Protein AF-A0A9W6IKV9-F1 (afdb_monomer_lite)

pLDDT: mean 75.62, std 13.08, range [39.5, 92.88]

Structure (mmCIF, N/CA/C/O backbone):
data_AF-A0A9W6IKV9-F1
#
_entry.id   AF-A0A9W6IKV9-F1
#
loop_
_atom_site.group_PDB
_atom_site.id
_atom_site.type_symbol
_atom_site.label_atom_id
_atom_site.label_alt_id
_atom_site.label_comp_id
_atom_site.label_asym_id
_atom_site.label_entity_id
_atom_site.label_seq_id
_atom_site.pdbx_PDB_ins_code
_atom_site.Cartn_x
_atom_site.Cartn_y
_atom_site.Cartn_z
_atom_site.occupancy
_atom_site.B_iso_or_equiv
_atom_site.auth_seq_id
_atom_site.auth_comp_id
_atom_site.auth_asym_id
_atom_site.auth_atom_id
_atom_site.pdbx_PDB_model_num
ATOM 1 N N . MET A 1 1 ? 17.091 7.978 -36.533 1.00 39.50 1 MET A N 1
ATOM 2 C CA . MET A 1 1 ? 18.042 8.138 -35.404 1.00 39.50 1 MET A CA 1
ATOM 3 C C . MET A 1 1 ? 17.198 8.054 -34.146 1.00 39.50 1 MET A C 1
ATOM 5 O O . MET A 1 1 ? 16.859 9.058 -33.537 1.00 39.50 1 MET A O 1
ATOM 9 N N . ASP A 1 2 ? 16.743 6.837 -33.863 1.00 39.78 2 ASP A N 1
ATOM 10 C CA . ASP A 1 2 ? 15.624 6.544 -32.968 1.00 39.78 2 ASP A CA 1
ATOM 11 C C . ASP A 1 2 ? 16.158 6.262 -31.565 1.00 39.78 2 ASP A C 1
ATOM 13 O O . ASP A 1 2 ? 16.372 5.123 -31.158 1.00 39.78 2 ASP A O 1
ATOM 17 N N . ALA A 1 3 ? 16.436 7.339 -30.831 1.00 44.25 3 ALA A N 1
ATOM 18 C CA . ALA A 1 3 ? 16.910 7.296 -29.448 1.00 44.25 3 ALA A CA 1
ATOM 19 C C . ALA A 1 3 ? 15.762 7.146 -28.426 1.00 44.25 3 ALA A C 1
ATOM 21 O O . ALA A 1 3 ? 15.921 7.481 -27.256 1.00 44.25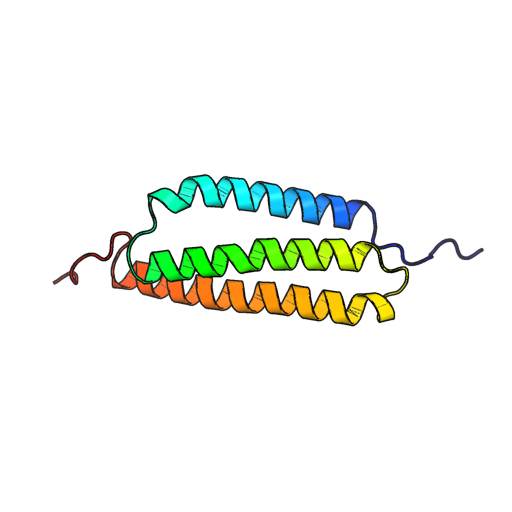 3 ALA A O 1
ATOM 22 N N . SER A 1 4 ? 14.610 6.627 -28.857 1.00 44.81 4 SER A N 1
ATOM 23 C CA . SER A 1 4 ? 13.434 6.357 -28.023 1.00 44.81 4 SER A CA 1
ATOM 24 C C . SER A 1 4 ? 13.274 4.859 -27.783 1.00 44.81 4 SER A C 1
ATOM 26 O O . SER A 1 4 ? 12.190 4.308 -27.938 1.00 44.81 4 SER A O 1
ATOM 28 N N . LYS A 1 5 ? 14.358 4.170 -27.399 1.00 43.12 5 LYS A N 1
ATOM 29 C CA . LYS A 1 5 ? 14.191 2.905 -26.676 1.00 43.12 5 LYS A CA 1
ATOM 30 C C . LYS A 1 5 ? 13.433 3.257 -25.402 1.00 43.12 5 LYS A C 1
ATOM 32 O O . LYS A 1 5 ? 13.960 4.000 -24.578 1.00 43.12 5 LYS A O 1
ATOM 37 N N . GLU A 1 6 ? 12.192 2.788 -25.320 1.00 50.56 6 GLU A N 1
ATOM 38 C CA . GLU A 1 6 ? 11.226 2.936 -24.229 1.00 50.56 6 GLU A CA 1
ATOM 39 C C . GLU A 1 6 ? 11.770 2.343 -22.921 1.00 50.56 6 GLU A C 1
ATOM 41 O O . GLU A 1 6 ? 11.298 1.337 -22.401 1.00 50.56 6 GLU A O 1
ATOM 46 N N . ILE A 1 7 ? 12.825 2.944 -22.388 1.00 52.16 7 ILE A N 1
ATOM 47 C CA . ILE A 1 7 ? 13.315 2.664 -21.052 1.00 52.16 7 ILE A CA 1
ATOM 48 C C . ILE A 1 7 ? 12.314 3.337 -20.121 1.00 52.16 7 ILE A C 1
ATOM 50 O O . ILE A 1 7 ? 12.118 4.553 -20.198 1.00 52.16 7 ILE A O 1
ATOM 54 N N . LEU A 1 8 ? 11.676 2.550 -19.252 1.00 53.97 8 LEU A N 1
ATOM 55 C CA . LEU A 1 8 ? 10.887 3.078 -18.146 1.00 53.97 8 LEU A CA 1
ATOM 56 C C . LEU A 1 8 ? 11.782 4.073 -17.396 1.00 53.97 8 LEU A C 1
ATOM 58 O O . LEU A 1 8 ? 12.825 3.698 -16.858 1.00 53.97 8 LEU A O 1
ATOM 62 N N . THR A 1 9 ? 11.450 5.361 -17.493 1.00 65.50 9 THR A N 1
ATOM 63 C CA . THR A 1 9 ? 12.394 6.450 -17.216 1.00 65.50 9 THR A CA 1
ATOM 64 C C . THR A 1 9 ? 12.968 6.332 -15.800 1.00 65.50 9 THR A C 1
ATOM 66 O O . THR A 1 9 ? 12.241 5.953 -14.883 1.00 65.50 9 THR A O 1
ATOM 69 N N . PRO A 1 10 ? 14.240 6.704 -15.560 1.00 67.88 10 PRO A N 1
ATOM 70 C CA . PRO A 1 10 ? 14.836 6.709 -14.216 1.00 67.88 10 PRO A CA 1
ATOM 71 C C . PRO A 1 10 ? 13.959 7.404 -13.159 1.00 67.88 10 PRO A C 1
ATOM 73 O O . PRO A 1 10 ? 13.919 6.997 -11.999 1.00 67.88 10 PRO A O 1
ATOM 76 N N . ALA A 1 11 ? 13.180 8.406 -13.582 1.00 71.94 11 ALA A N 1
ATOM 77 C CA . ALA A 1 11 ? 12.164 9.070 -12.773 1.00 71.94 11 ALA A CA 1
ATOM 78 C C . ALA A 1 11 ? 11.121 8.103 -12.177 1.00 71.94 11 ALA A C 1
ATOM 80 O O . ALA A 1 11 ? 10.761 8.241 -11.011 1.00 71.94 11 ALA A O 1
ATOM 81 N N . PHE A 1 12 ? 10.663 7.106 -12.935 1.00 70.19 12 PHE A N 1
ATOM 82 C CA . PHE A 1 12 ? 9.686 6.118 -12.483 1.00 70.19 12 PHE A CA 1
ATOM 83 C C . PHE A 1 12 ? 10.233 5.226 -11.362 1.00 70.19 12 PHE A C 1
ATOM 85 O O . PHE A 1 12 ? 9.549 5.006 -10.361 1.00 70.19 12 PHE A O 1
ATOM 92 N N . GLN A 1 13 ? 11.478 4.752 -11.476 1.00 71.81 13 GLN A N 1
ATOM 93 C CA . GLN A 1 13 ? 12.127 3.990 -10.402 1.00 71.81 13 GLN A CA 1
ATOM 94 C C . GLN A 1 13 ? 12.305 4.837 -9.137 1.00 71.81 13 GLN A C 1
ATOM 96 O O . GLN A 1 13 ? 12.017 4.360 -8.039 1.00 71.81 13 GLN A O 1
ATOM 101 N N . ILE A 1 14 ? 12.710 6.103 -9.286 1.00 78.69 14 ILE A N 1
ATOM 102 C CA . ILE A 1 14 ? 12.862 7.041 -8.164 1.00 78.69 14 ILE A CA 1
ATOM 103 C C . ILE A 1 14 ? 11.516 7.275 -7.463 1.00 78.69 14 ILE A C 1
ATOM 105 O O . ILE A 1 14 ? 11.436 7.152 -6.242 1.00 78.69 14 ILE A O 1
ATOM 109 N N . LEU A 1 15 ? 10.447 7.547 -8.218 1.00 79.12 15 LEU A N 1
ATOM 110 C CA . LEU A 1 15 ? 9.089 7.727 -7.689 1.00 79.12 15 LEU A CA 1
ATOM 111 C C . LEU A 1 15 ? 8.583 6.477 -6.959 1.00 79.12 15 LEU A C 1
ATOM 113 O O . LEU A 1 15 ? 8.025 6.583 -5.869 1.00 79.12 15 LEU A O 1
ATOM 117 N N . THR A 1 16 ? 8.822 5.295 -7.529 1.00 78.81 16 THR A N 1
ATOM 118 C CA . THR A 1 16 ? 8.443 4.001 -6.940 1.00 78.81 16 THR A CA 1
ATOM 119 C C . THR A 1 16 ? 9.174 3.769 -5.613 1.00 78.81 16 THR A C 1
ATOM 121 O O . THR A 1 16 ? 8.549 3.428 -4.608 1.00 78.81 16 THR A O 1
ATOM 124 N N . GLY A 1 17 ? 10.490 4.008 -5.578 1.00 78.31 17 GLY A N 1
ATOM 125 C CA . GLY A 1 17 ? 11.304 3.865 -4.369 1.00 78.31 17 GLY A CA 1
ATOM 126 C C . GLY A 1 17 ? 10.934 4.866 -3.271 1.00 78.31 17 GLY A C 1
ATOM 127 O O . GLY A 1 17 ? 10.779 4.481 -2.112 1.00 78.31 17 GLY A O 1
ATOM 128 N N . LEU A 1 18 ? 10.724 6.137 -3.629 1.00 82.50 18 LEU A N 1
ATOM 129 C CA . LEU A 1 18 ? 10.272 7.173 -2.692 1.00 82.50 18 LEU A CA 1
ATOM 130 C C . LEU A 1 18 ? 8.875 6.869 -2.138 1.00 82.50 18 LEU A C 1
ATOM 132 O O . LEU A 1 18 ? 8.657 6.989 -0.931 1.00 82.50 18 LEU A O 1
ATOM 136 N N . GLY A 1 19 ? 7.947 6.428 -2.993 1.00 80.81 19 GLY A N 1
ATOM 137 C CA . GLY A 1 19 ? 6.603 6.015 -2.586 1.00 80.81 19 GLY A CA 1
ATOM 138 C C . GLY A 1 19 ? 6.634 4.858 -1.587 1.00 80.81 19 GLY A C 1
ATOM 139 O O . GLY A 1 19 ? 5.965 4.909 -0.553 1.00 80.81 19 GLY A O 1
ATOM 140 N N . PHE A 1 20 ? 7.482 3.861 -1.836 1.00 78.56 20 PHE A N 1
ATOM 141 C CA . PHE A 1 20 ? 7.711 2.752 -0.913 1.00 78.56 20 PHE A CA 1
ATOM 142 C C . PHE A 1 20 ? 8.293 3.211 0.435 1.00 78.56 20 PHE A C 1
ATOM 144 O O . PHE A 1 20 ? 7.845 2.773 1.496 1.00 78.56 20 PHE A O 1
ATOM 151 N N . MET A 1 21 ? 9.265 4.125 0.419 1.00 79.31 21 MET A N 1
ATOM 152 C CA . MET A 1 21 ? 9.899 4.635 1.636 1.00 79.31 21 MET A CA 1
ATOM 153 C C . MET A 1 21 ? 8.918 5.435 2.506 1.00 79.31 21 MET A C 1
ATOM 155 O O . MET A 1 21 ? 8.846 5.217 3.718 1.00 79.31 21 MET A O 1
ATOM 159 N N . LEU A 1 22 ? 8.109 6.305 1.891 1.00 81.50 22 LEU A N 1
ATOM 160 C CA . LEU A 1 22 ? 7.031 7.030 2.570 1.00 81.50 22 LEU A CA 1
ATOM 161 C C . LEU A 1 22 ? 6.013 6.059 3.180 1.00 81.50 22 LEU A C 1
ATOM 163 O O . LEU A 1 22 ? 5.613 6.217 4.335 1.00 81.50 22 LEU A O 1
ATOM 167 N N . PHE A 1 23 ? 5.638 5.028 2.422 1.00 79.81 23 PHE A N 1
ATOM 168 C CA . PHE A 1 23 ? 4.716 3.998 2.874 1.00 79.81 23 PHE A CA 1
ATOM 169 C C . PHE A 1 23 ? 5.216 3.286 4.145 1.00 79.81 23 PHE A C 1
ATOM 171 O O . PHE A 1 23 ? 4.468 3.166 5.119 1.00 79.81 23 PHE A O 1
ATOM 178 N N . LEU A 1 24 ? 6.489 2.873 4.185 1.00 78.38 24 LEU A N 1
ATOM 179 C CA . LEU A 1 24 ? 7.087 2.254 5.375 1.00 78.38 24 LEU A CA 1
ATOM 180 C C . LEU A 1 24 ? 7.053 3.185 6.595 1.00 78.38 24 LEU A C 1
ATOM 182 O O . LEU A 1 24 ? 6.747 2.749 7.707 1.00 78.38 24 LEU A O 1
ATOM 186 N N . LEU A 1 25 ? 7.331 4.473 6.392 1.00 80.38 25 LEU A N 1
ATOM 187 C CA . LEU A 1 25 ? 7.357 5.473 7.460 1.00 80.38 25 LEU A CA 1
ATOM 188 C C . LEU A 1 25 ? 5.964 5.652 8.086 1.00 80.38 25 LEU A C 1
ATOM 190 O O . LEU A 1 25 ? 5.817 5.633 9.311 1.00 80.38 25 LEU A O 1
ATOM 194 N N . VAL A 1 26 ? 4.929 5.736 7.246 1.00 79.56 26 VAL A N 1
ATOM 195 C CA . VAL A 1 26 ? 3.522 5.772 7.670 1.00 79.56 26 VAL A CA 1
ATOM 196 C C . VAL A 1 26 ? 3.134 4.478 8.396 1.00 79.56 26 VAL A C 1
ATOM 198 O O . VAL A 1 26 ? 2.525 4.521 9.467 1.00 79.56 26 VAL A O 1
ATOM 201 N N . MET A 1 27 ? 3.543 3.320 7.873 1.00 73.94 27 MET A N 1
ATOM 202 C CA . MET A 1 27 ? 3.262 2.013 8.472 1.00 73.94 27 MET A CA 1
ATOM 203 C C . MET A 1 27 ? 3.814 1.886 9.894 1.00 73.94 27 MET A C 1
ATOM 205 O O . MET A 1 27 ? 3.094 1.446 10.795 1.00 73.94 27 MET A O 1
ATOM 209 N N . LEU A 1 28 ? 5.061 2.301 10.122 1.00 76.25 28 LEU A N 1
ATOM 210 C CA . LEU A 1 28 ? 5.691 2.241 11.444 1.00 76.25 28 LEU A CA 1
ATOM 211 C C . LEU A 1 28 ? 4.948 3.091 12.483 1.00 76.25 28 LEU A C 1
ATOM 213 O O . LEU A 1 28 ? 4.835 2.683 13.638 1.00 76.25 28 LEU A O 1
ATOM 217 N N . ARG A 1 29 ? 4.394 4.239 12.074 1.00 76.19 29 ARG A N 1
ATOM 218 C CA . ARG A 1 29 ? 3.629 5.133 12.957 1.00 76.19 29 ARG A CA 1
ATOM 219 C C . ARG A 1 29 ? 2.244 4.582 13.297 1.00 76.19 29 ARG A C 1
ATOM 221 O O . ARG A 1 29 ? 1.802 4.695 14.436 1.00 76.19 29 ARG A O 1
ATOM 228 N N . ILE A 1 30 ? 1.565 3.975 12.326 1.00 70.94 30 ILE A N 1
ATOM 229 C CA . ILE A 1 30 ? 0.157 3.573 12.459 1.00 70.94 30 ILE A CA 1
ATOM 230 C C . ILE A 1 30 ? 0.002 2.180 13.104 1.00 70.94 30 ILE A C 1
ATOM 232 O O . ILE A 1 30 ? -0.995 1.912 13.781 1.00 70.94 30 ILE A O 1
ATOM 236 N N . ARG A 1 31 ? 0.998 1.288 12.976 1.00 67.81 31 ARG A N 1
ATOM 237 C CA . ARG A 1 31 ? 0.926 -0.105 13.470 1.00 67.81 31 ARG A CA 1
ATOM 238 C C . ARG A 1 31 ? 0.613 -0.223 14.967 1.00 67.81 31 ARG A C 1
ATOM 240 O O . ARG A 1 31 ? -0.032 -1.197 15.360 1.00 67.81 31 ARG A O 1
ATOM 247 N N . ALA A 1 32 ? 1.054 0.742 15.777 1.00 63.59 32 ALA A N 1
ATOM 248 C CA . ALA A 1 32 ? 0.837 0.765 17.225 1.00 63.59 32 ALA A CA 1
ATOM 249 C C . ALA A 1 32 ? -0.613 1.099 17.621 1.00 63.59 32 ALA A C 1
ATOM 251 O O . ALA A 1 32 ? -1.067 0.676 18.682 1.00 63.59 32 ALA A O 1
ATOM 252 N N . VAL A 1 33 ? -1.343 1.818 16.763 1.00 66.69 33 VAL A N 1
ATOM 253 C CA . VAL A 1 33 ?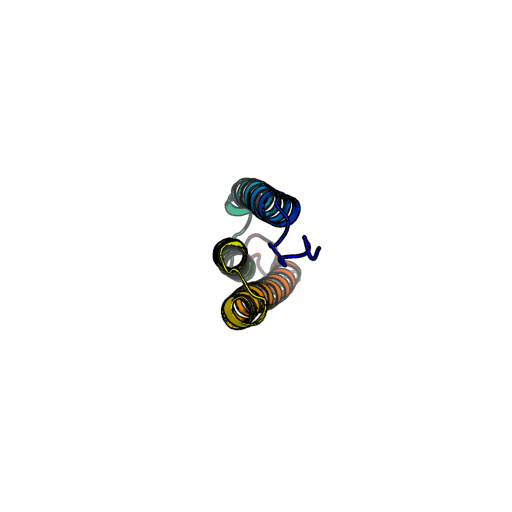 -2.690 2.338 17.054 1.00 66.69 33 VAL A CA 1
ATOM 254 C C . VAL A 1 33 ? -3.787 1.419 16.503 1.00 66.69 33 VAL A C 1
ATOM 256 O O . VAL A 1 33 ? -4.888 1.371 17.040 1.00 66.69 33 VAL A O 1
ATOM 259 N N . LEU A 1 34 ? -3.483 0.639 15.462 1.00 65.50 34 LEU A N 1
ATOM 260 C CA . LEU A 1 34 ? -4.437 -0.269 14.824 1.00 65.50 34 LEU A CA 1
ATOM 261 C C . LEU A 1 34 ? -4.619 -1.568 15.626 1.00 65.50 34 LEU A C 1
ATOM 263 O O . LEU A 1 34 ? -3.805 -2.496 15.520 1.00 65.50 34 LEU A O 1
ATOM 267 N N . ARG A 1 35 ? -5.710 -1.668 16.390 1.00 71.25 35 ARG A N 1
ATOM 268 C CA . ARG A 1 35 ? -6.191 -2.904 17.032 1.00 71.25 35 ARG A CA 1
ATOM 269 C C . ARG A 1 35 ? -7.575 -3.295 16.476 1.00 71.25 35 ARG A C 1
ATOM 271 O O . ARG A 1 35 ? -8.193 -2.531 15.743 1.00 71.25 35 ARG A O 1
ATOM 278 N N . GLY A 1 36 ? -8.030 -4.519 16.758 1.00 74.00 36 GLY A N 1
ATOM 279 C CA . GLY A 1 36 ? -9.314 -5.043 16.262 1.00 74.00 36 GLY A CA 1
ATOM 280 C C . GLY A 1 36 ? -9.309 -5.508 14.794 1.00 74.00 36 GLY A C 1
ATOM 281 O O . GLY A 1 36 ? -8.275 -5.486 14.121 1.00 74.00 36 GLY A O 1
ATOM 282 N N . ALA A 1 37 ? -10.473 -5.949 14.302 1.00 75.56 37 ALA A N 1
ATOM 283 C CA . ALA A 1 37 ? -10.634 -6.528 12.962 1.00 75.56 37 ALA A CA 1
ATOM 284 C C . ALA A 1 37 ? -10.326 -5.525 11.835 1.00 75.56 37 ALA A C 1
ATOM 286 O O . ALA A 1 37 ? -9.593 -5.859 10.904 1.00 75.56 37 ALA A O 1
ATOM 287 N N . GLY A 1 38 ? -10.788 -4.273 11.957 1.00 76.19 38 GLY A N 1
ATOM 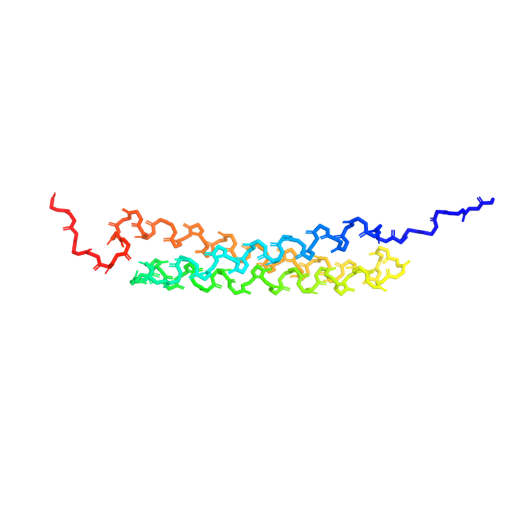288 C CA . GLY A 1 38 ? -10.459 -3.200 11.009 1.00 76.19 38 GLY A CA 1
ATOM 289 C C . GLY A 1 38 ? -8.963 -2.872 10.973 1.00 76.19 38 GLY A C 1
ATOM 290 O O . GLY A 1 38 ? -8.379 -2.712 9.902 1.00 76.19 38 GLY A O 1
ATOM 291 N N . GLY A 1 39 ? -8.302 -2.880 12.136 1.00 80.88 39 GLY A N 1
ATOM 292 C CA . GLY A 1 39 ? -6.853 -2.705 12.229 1.00 80.88 39 GLY A CA 1
ATOM 293 C C . GLY A 1 39 ? -6.054 -3.867 11.631 1.00 80.88 39 GLY A C 1
ATOM 294 O O . GLY A 1 39 ? -5.012 -3.640 11.018 1.00 80.88 39 GLY A O 1
ATOM 295 N N . MET A 1 40 ? -6.538 -5.105 11.770 1.00 81.62 40 MET A N 1
ATOM 296 C CA . MET A 1 40 ? -5.953 -6.291 11.130 1.00 81.62 40 MET A CA 1
ATOM 297 C C . MET A 1 40 ? -6.073 -6.209 9.601 1.00 81.62 40 MET A C 1
ATOM 299 O O . MET A 1 40 ? -5.088 -6.426 8.899 1.00 81.62 40 MET A O 1
ATOM 303 N N . LEU A 1 41 ? -7.248 -5.824 9.092 1.00 81.56 41 LEU A N 1
ATOM 304 C CA . LEU A 1 41 ? -7.506 -5.611 7.665 1.00 81.56 41 LEU A CA 1
ATOM 305 C C . LEU A 1 41 ? -6.600 -4.535 7.068 1.00 81.56 41 LEU A C 1
ATOM 307 O O . LEU A 1 41 ? -5.988 -4.773 6.029 1.00 81.56 41 LEU A O 1
ATOM 311 N N . LEU A 1 42 ? -6.421 -3.401 7.756 1.00 83.56 42 LEU A N 1
ATOM 312 C CA . LEU A 1 42 ? -5.464 -2.385 7.315 1.00 83.56 42 LEU A CA 1
ATOM 313 C C . LEU A 1 42 ? -4.019 -2.888 7.336 1.00 83.56 42 LEU A C 1
ATOM 315 O O . LEU A 1 42 ? -3.271 -2.587 6.415 1.00 83.56 42 LEU A O 1
ATOM 319 N N . LYS A 1 43 ? -3.609 -3.682 8.331 1.00 82.94 43 LYS A N 1
ATOM 320 C CA . LYS A 1 43 ? -2.257 -4.271 8.348 1.00 82.94 43 LYS A CA 1
ATOM 321 C C . LYS A 1 43 ? -2.031 -5.230 7.178 1.00 82.94 43 LYS A C 1
ATOM 323 O O . LYS A 1 43 ? -0.945 -5.228 6.610 1.00 82.94 43 LYS A O 1
ATOM 328 N N . LEU A 1 44 ? -3.039 -6.019 6.806 1.00 81.88 44 LEU A N 1
ATOM 329 C CA . LEU A 1 44 ? -2.977 -6.900 5.636 1.00 81.88 44 LEU A CA 1
ATOM 330 C C . LEU A 1 44 ? -2.959 -6.096 4.330 1.00 81.88 44 LEU A C 1
ATOM 332 O O . LEU A 1 44 ? -2.119 -6.350 3.470 1.00 81.88 44 LEU A O 1
ATOM 336 N N . ALA A 1 45 ? -3.806 -5.068 4.217 1.00 84.50 45 ALA A N 1
ATOM 337 C CA . ALA A 1 45 ? -3.785 -4.117 3.106 1.00 84.50 45 ALA A CA 1
ATOM 338 C C . ALA A 1 45 ? -2.396 -3.490 2.925 1.00 84.50 45 ALA A C 1
ATOM 340 O O . ALA A 1 45 ? -1.888 -3.370 1.810 1.00 84.50 45 ALA A O 1
ATOM 341 N N . MET A 1 46 ? -1.759 -3.148 4.045 1.00 81.75 46 MET A N 1
ATOM 342 C CA . MET A 1 46 ? -0.431 -2.556 4.101 1.00 81.75 46 MET A CA 1
ATOM 343 C C . MET A 1 46 ? 0.699 -3.491 3.648 1.00 81.75 46 MET A C 1
ATOM 345 O O . MET A 1 46 ? 1.794 -3.007 3.396 1.00 81.75 46 MET A O 1
ATOM 349 N N . LEU A 1 47 ? 0.483 -4.800 3.510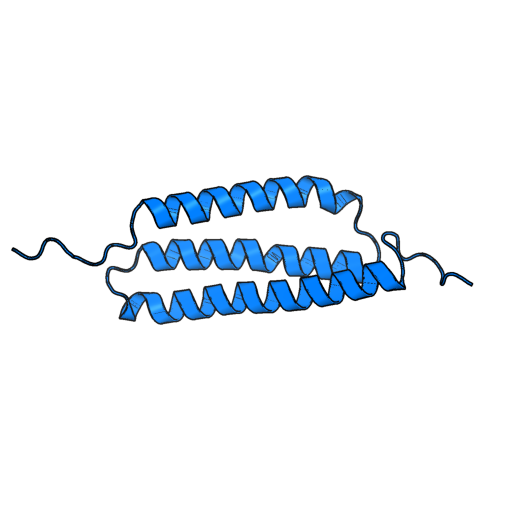 1.00 82.56 47 LEU A N 1
ATOM 350 C CA . LEU A 1 47 ? 1.497 -5.705 2.953 1.00 82.56 47 LEU A CA 1
ATOM 351 C C . LEU A 1 47 ? 1.460 -5.751 1.420 1.00 82.56 47 LEU A C 1
ATOM 353 O O . LEU A 1 47 ? 2.506 -5.894 0.788 1.00 82.56 47 LEU A O 1
ATOM 357 N N . GLY A 1 48 ? 0.281 -5.585 0.813 1.00 84.19 48 GLY A N 1
ATOM 358 C CA . GLY A 1 48 ? 0.142 -5.642 -0.645 1.00 84.19 48 GLY A CA 1
ATOM 359 C C . GLY A 1 48 ? 0.697 -4.410 -1.371 1.00 84.19 48 GLY A C 1
ATOM 360 O O . GLY A 1 48 ? 1.195 -4.543 -2.484 1.00 84.19 48 GLY A O 1
ATOM 361 N N . ILE A 1 49 ? 0.726 -3.231 -0.735 1.00 84.50 49 ILE A N 1
ATOM 362 C CA . ILE A 1 49 ? 1.288 -2.003 -1.330 1.00 84.50 49 ILE A CA 1
ATOM 363 C C . ILE A 1 49 ? 2.817 -2.121 -1.537 1.00 84.50 49 ILE A C 1
ATOM 365 O O . ILE A 1 49 ? 3.278 -1.914 -2.661 1.00 84.50 49 ILE A O 1
ATOM 369 N N . PRO A 1 50 ? 3.615 -2.517 -0.522 1.00 83.31 50 PRO A N 1
ATOM 370 C CA . PRO A 1 50 ? 5.015 -2.916 -0.660 1.00 83.31 50 PRO A CA 1
ATOM 371 C C . PRO A 1 50 ? 5.265 -3.909 -1.788 1.00 83.31 50 PRO A C 1
ATOM 373 O O . PRO A 1 50 ? 6.185 -3.730 -2.584 1.00 83.31 50 PRO A O 1
ATOM 376 N N . LEU A 1 51 ? 4.433 -4.951 -1.853 1.00 85.44 51 LEU A N 1
ATOM 377 C CA . LEU A 1 51 ? 4.550 -6.005 -2.850 1.00 85.44 51 LEU A CA 1
ATOM 378 C C . LEU A 1 51 ? 4.302 -5.453 -4.260 1.00 85.44 51 LEU A C 1
ATOM 380 O O . LEU A 1 51 ? 5.083 -5.726 -5.167 1.00 85.44 51 LEU A O 1
ATOM 384 N N . GLY A 1 52 ? 3.283 -4.604 -4.423 1.00 85.62 52 GLY A N 1
ATOM 385 C CA . GLY A 1 52 ? 2.980 -3.912 -5.674 1.00 85.62 52 GLY A CA 1
ATOM 386 C C . GLY A 1 52 ? 4.140 -3.041 -6.150 1.00 85.62 52 GLY A C 1
ATOM 387 O O . GLY A 1 52 ? 4.561 -3.174 -7.294 1.00 85.62 52 GLY A O 1
ATOM 388 N N . PHE A 1 53 ? 4.729 -2.224 -5.269 1.00 84.19 53 PHE A N 1
ATOM 389 C CA . PHE A 1 53 ? 5.910 -1.419 -5.607 1.00 84.19 53 PHE A CA 1
ATOM 390 C C . PHE A 1 53 ? 7.130 -2.272 -5.969 1.00 84.19 53 PHE A C 1
ATOM 392 O O . PHE A 1 53 ? 7.866 -1.925 -6.891 1.00 84.19 53 PHE A O 1
ATOM 399 N N . LEU A 1 54 ? 7.338 -3.399 -5.287 1.00 84.12 54 LEU A N 1
ATOM 400 C CA . LEU A 1 54 ? 8.432 -4.318 -5.591 1.00 84.12 54 LEU A CA 1
ATOM 401 C C . LEU A 1 54 ? 8.260 -4.962 -6.973 1.00 84.12 54 LEU A C 1
ATOM 403 O O . LEU A 1 54 ? 9.218 -5.010 -7.740 1.00 84.12 54 LEU A O 1
ATOM 407 N N . ILE A 1 55 ? 7.050 -5.407 -7.319 1.00 87.19 55 ILE A N 1
ATOM 408 C CA . ILE A 1 55 ? 6.738 -5.957 -8.648 1.00 87.19 55 ILE A CA 1
ATOM 409 C C . ILE A 1 55 ? 6.885 -4.869 -9.722 1.00 87.19 55 ILE A C 1
ATOM 411 O O . ILE A 1 55 ? 7.473 -5.111 -10.775 1.00 87.19 55 ILE A O 1
ATOM 415 N N . LEU A 1 56 ? 6.432 -3.646 -9.440 1.00 84.06 56 LEU A N 1
ATOM 416 C CA . LEU A 1 56 ? 6.570 -2.499 -10.338 1.00 84.06 56 LEU A CA 1
ATOM 417 C C . LEU A 1 56 ? 8.047 -2.148 -10.601 1.00 84.06 56 LEU A C 1
ATOM 419 O O . LEU A 1 56 ? 8.438 -1.880 -11.735 1.00 84.06 56 LEU A O 1
ATOM 423 N N . ALA A 1 57 ? 8.892 -2.214 -9.569 1.00 81.06 57 ALA A N 1
ATOM 424 C CA . ALA A 1 57 ? 10.335 -2.030 -9.701 1.00 81.06 57 ALA A CA 1
ATOM 425 C C . ALA A 1 57 ? 10.994 -3.140 -10.542 1.00 81.06 57 ALA A C 1
ATOM 427 O O . ALA A 1 57 ? 11.980 -2.884 -11.233 1.00 81.06 57 ALA A O 1
ATOM 428 N N . GLN A 1 58 ? 10.455 -4.367 -10.518 1.00 81.88 58 GLN A N 1
ATOM 429 C CA . GLN A 1 58 ? 10.881 -5.436 -11.428 1.00 81.88 58 GLN A CA 1
ATOM 430 C C . GLN A 1 58 ? 10.438 -5.164 -12.867 1.00 81.88 58 GLN A C 1
ATOM 432 O O . GLN A 1 58 ? 11.247 -5.336 -13.772 1.00 81.88 58 GLN A O 1
ATOM 437 N N . ALA A 1 59 ? 9.215 -4.667 -13.074 1.00 80.38 59 ALA A N 1
ATOM 438 C CA . ALA A 1 59 ? 8.719 -4.287 -14.398 1.00 80.38 59 ALA A CA 1
ATOM 439 C C . ALA A 1 59 ? 9.606 -3.222 -15.061 1.00 80.38 59 ALA A C 1
ATOM 441 O O . ALA A 1 59 ? 9.845 -3.271 -16.261 1.00 80.38 59 ALA A O 1
ATOM 442 N N . GLY A 1 60 ? 10.172 -2.302 -14.273 1.00 73.81 60 GLY A N 1
ATOM 443 C CA . GLY A 1 60 ? 11.131 -1.308 -14.762 1.00 73.81 60 GLY A CA 1
ATOM 444 C C . GLY A 1 60 ? 12.484 -1.853 -15.229 1.00 73.81 60 GLY A C 1
ATOM 445 O O . GLY A 1 60 ? 13.307 -1.063 -15.681 1.00 73.81 60 GLY A O 1
ATOM 446 N N . ARG A 1 61 ? 12.744 -3.162 -15.106 1.00 74.25 61 ARG A N 1
ATOM 447 C CA . ARG A 1 61 ? 13.929 -3.825 -15.679 1.00 74.25 61 ARG A CA 1
ATOM 448 C C . ARG A 1 61 ? 13.671 -4.441 -17.056 1.00 74.25 61 ARG A C 1
ATOM 450 O O . ARG A 1 61 ? 14.626 -4.864 -17.700 1.00 74.25 61 ARG A O 1
ATOM 457 N N . GLU A 1 62 ? 12.419 -4.486 -17.503 1.00 75.56 62 GLU A N 1
ATOM 458 C CA . GLU A 1 62 ? 12.055 -4.976 -18.832 1.00 75.56 62 GLU A CA 1
ATOM 459 C C . GLU A 1 62 ? 12.352 -3.925 -19.909 1.00 75.56 62 GLU A C 1
ATOM 461 O O . GLU A 1 62 ? 12.121 -2.731 -19.725 1.00 75.56 62 GLU A O 1
ATOM 466 N N . TYR A 1 63 ? 12.850 -4.380 -21.061 1.00 62.78 63 TYR A N 1
ATOM 467 C CA . TYR A 1 63 ? 13.232 -3.512 -22.185 1.00 62.78 63 TYR A CA 1
ATOM 468 C C . TYR A 1 63 ? 12.072 -3.209 -23.148 1.00 62.78 63 TYR A C 1
ATOM 470 O O . TYR A 1 63 ? 12.273 -2.518 -24.146 1.00 62.78 63 TYR A O 1
ATOM 478 N N . SER A 1 64 ? 10.880 -3.759 -22.890 1.00 72.50 64 SER A N 1
ATOM 479 C CA . SER A 1 64 ? 9.688 -3.560 -23.717 1.00 72.50 64 SER A CA 1
ATOM 480 C C . SER A 1 64 ? 8.410 -3.546 -22.879 1.00 72.50 64 SER A C 1
ATOM 482 O O . SER A 1 64 ? 8.294 -4.263 -21.882 1.00 72.50 64 SER A O 1
ATOM 484 N N . LEU A 1 65 ? 7.411 -2.786 -23.335 1.00 70.00 65 LEU A N 1
ATOM 485 C CA . LEU A 1 65 ? 6.072 -2.749 -22.738 1.00 70.00 65 LEU A CA 1
ATOM 486 C C . LEU A 1 65 ? 5.392 -4.127 -22.713 1.00 70.00 65 LEU A C 1
ATOM 488 O O . LEU A 1 65 ? 4.726 -4.464 -21.736 1.00 70.00 65 LEU A O 1
ATOM 492 N N . GLY A 1 66 ? 5.595 -4.945 -23.752 1.00 77.00 66 GLY A N 1
ATOM 493 C CA . GLY A 1 66 ? 5.050 -6.304 -23.827 1.00 77.00 66 GLY A CA 1
ATOM 494 C C . GLY A 1 66 ? 5.623 -7.244 -22.761 1.00 77.00 66 GLY A C 1
ATOM 495 O O . GLY A 1 66 ? 4.865 -7.986 -22.140 1.00 77.00 66 GLY A O 1
ATOM 496 N N . GLY A 1 67 ? 6.932 -7.164 -22.493 1.00 75.81 67 GLY A N 1
ATOM 497 C CA . GLY A 1 67 ? 7.581 -7.915 -21.408 1.00 75.81 67 GLY A CA 1
ATOM 498 C C . GLY A 1 67 ? 7.153 -7.437 -20.016 1.00 75.81 67 GLY A C 1
ATOM 499 O O . GLY A 1 67 ? 6.930 -8.242 -19.114 1.00 75.81 67 GLY A O 1
ATOM 500 N N . ALA A 1 68 ? 6.932 -6.129 -19.858 1.00 80.19 68 ALA A N 1
ATOM 501 C CA . ALA A 1 68 ? 6.498 -5.536 -18.595 1.00 80.19 68 ALA A CA 1
ATOM 502 C C . ALA A 1 68 ? 5.011 -5.777 -18.269 1.00 80.19 68 ALA A C 1
ATOM 504 O O . ALA A 1 68 ? 4.629 -5.708 -17.101 1.00 80.19 68 ALA A O 1
ATOM 505 N N . ALA A 1 69 ? 4.161 -6.056 -19.264 1.00 83.62 69 ALA A N 1
ATOM 506 C CA . ALA A 1 69 ? 2.702 -6.075 -19.116 1.00 83.62 69 ALA A CA 1
ATOM 507 C C . ALA A 1 69 ? 2.204 -7.023 -18.010 1.00 83.62 69 ALA A C 1
ATOM 509 O O . ALA A 1 69 ? 1.351 -6.640 -17.208 1.00 83.62 69 ALA A O 1
ATOM 510 N N . GLY A 1 70 ? 2.765 -8.233 -17.917 1.00 85.31 70 GLY A N 1
ATOM 511 C CA . GLY A 1 70 ? 2.397 -9.195 -16.871 1.00 85.31 70 GLY A CA 1
ATOM 512 C C . GLY A 1 70 ? 2.764 -8.714 -15.463 1.00 85.31 70 GLY A C 1
ATOM 513 O O . GLY A 1 70 ? 1.972 -8.853 -14.530 1.00 85.31 70 GLY A O 1
ATOM 514 N N . LEU A 1 71 ? 3.931 -8.079 -15.316 1.00 86.94 71 LEU A N 1
ATOM 515 C CA . LEU A 1 71 ? 4.384 -7.507 -14.046 1.00 86.94 71 LEU A CA 1
ATOM 516 C C . LEU A 1 71 ? 3.564 -6.269 -13.666 1.00 86.94 71 LEU A C 1
ATOM 518 O O . LEU A 1 71 ? 3.194 -6.115 -12.506 1.00 86.94 71 LEU A O 1
ATOM 522 N N . LEU A 1 72 ? 3.214 -5.419 -14.633 1.00 86.12 72 LEU A N 1
ATOM 523 C CA . LEU A 1 72 ? 2.333 -4.272 -14.408 1.00 86.12 72 LEU A CA 1
ATOM 524 C C . LEU A 1 72 ? 0.934 -4.716 -13.962 1.00 86.12 72 LEU A C 1
ATOM 526 O O . LEU A 1 72 ? 0.388 -4.142 -13.020 1.00 86.12 72 LEU A O 1
ATOM 530 N N . LEU A 1 73 ? 0.380 -5.767 -14.575 1.00 91.31 73 LEU A N 1
ATOM 531 C CA . LEU A 1 73 ? -0.898 -6.351 -14.163 1.00 91.31 73 LEU A CA 1
ATOM 532 C C . LEU A 1 73 ? -0.816 -6.918 -12.738 1.00 91.31 73 LEU A C 1
ATOM 534 O O . LEU A 1 73 ? -1.699 -6.664 -11.922 1.00 91.31 73 LEU A O 1
ATOM 538 N N . ALA A 1 74 ? 0.258 -7.643 -12.412 1.00 88.25 74 ALA A N 1
ATOM 539 C CA . ALA A 1 74 ? 0.475 -8.199 -11.078 1.00 88.25 74 ALA A CA 1
ATOM 540 C C . ALA A 1 74 ? 0.661 -7.106 -10.007 1.00 88.25 74 ALA A C 1
ATOM 542 O O . ALA A 1 74 ? 0.089 -7.202 -8.917 1.00 88.25 74 ALA A O 1
ATOM 543 N N . ALA A 1 75 ? 1.400 -6.037 -10.322 1.00 88.69 75 ALA A N 1
ATOM 544 C CA . ALA A 1 75 ? 1.548 -4.867 -9.459 1.00 88.69 75 ALA A CA 1
ATOM 545 C C . ALA A 1 75 ? 0.201 -4.158 -9.247 1.00 88.69 75 ALA A C 1
ATOM 547 O O . ALA A 1 75 ? -0.176 -3.871 -8.110 1.00 88.69 75 ALA A O 1
ATOM 548 N N . GLY A 1 76 ? -0.562 -3.946 -10.324 1.00 88.44 76 GLY A N 1
ATOM 549 C CA . GLY A 1 76 ? -1.916 -3.396 -10.274 1.00 88.44 76 GLY A CA 1
ATOM 550 C C . GLY A 1 76 ? -2.866 -4.247 -9.430 1.00 88.44 76 GLY A C 1
ATOM 551 O O . GLY A 1 76 ? -3.596 -3.707 -8.604 1.00 88.44 76 GLY A O 1
ATOM 552 N N . GLY A 1 77 ? -2.804 -5.575 -9.562 1.00 91.25 77 GLY A N 1
ATOM 553 C CA . GLY A 1 77 ? -3.571 -6.514 -8.743 1.00 91.25 77 GLY A CA 1
ATOM 554 C C . GLY A 1 77 ? -3.226 -6.420 -7.256 1.00 91.25 77 GLY A C 1
ATOM 555 O O . GLY A 1 77 ? -4.128 -6.376 -6.420 1.00 91.25 77 GLY A O 1
ATOM 556 N N . CYS A 1 78 ? -1.939 -6.297 -6.917 1.00 91.94 78 CYS A N 1
ATOM 557 C CA . CYS A 1 78 ? -1.509 -6.046 -5.540 1.00 91.94 78 CYS A CA 1
ATOM 558 C C . CYS A 1 78 ? -2.093 -4.741 -4.990 1.00 91.94 78 CYS A C 1
ATOM 560 O O . CYS A 1 78 ? -2.661 -4.737 -3.897 1.00 91.94 78 CYS A O 1
ATOM 562 N N . PHE A 1 79 ? -2.014 -3.648 -5.755 1.00 89.50 79 PHE A N 1
ATOM 563 C CA . PHE A 1 79 ? -2.587 -2.370 -5.338 1.00 89.50 79 PHE A CA 1
ATOM 564 C C . PHE A 1 79 ? -4.109 -2.434 -5.197 1.00 89.50 79 PHE A C 1
ATOM 566 O O . PHE A 1 79 ? -4.646 -1.919 -4.219 1.00 89.50 79 PHE A O 1
ATOM 573 N N . PHE A 1 80 ? -4.801 -3.101 -6.120 1.00 92.56 80 PHE A N 1
ATOM 574 C CA . PHE A 1 80 ? -6.249 -3.271 -6.069 1.00 92.56 80 PHE A CA 1
ATOM 575 C C . PHE A 1 80 ? -6.687 -4.014 -4.803 1.00 92.56 80 PHE A C 1
ATOM 577 O O . PHE A 1 80 ? -7.517 -3.508 -4.047 1.00 92.56 80 PHE A O 1
ATOM 584 N N . VAL A 1 81 ? -6.089 -5.177 -4.523 1.00 92.88 81 VAL A N 1
ATOM 585 C CA . VAL A 1 81 ? -6.395 -5.961 -3.316 1.00 92.88 81 VAL A CA 1
ATOM 586 C C . VAL A 1 81 ? -6.098 -5.144 -2.060 1.00 92.88 81 VAL A C 1
ATOM 588 O O . VAL A 1 81 ? -6.923 -5.096 -1.147 1.00 92.88 81 VAL A O 1
ATOM 591 N N . SER A 1 82 ? -4.968 -4.438 -2.026 1.00 89.94 82 SER A N 1
ATOM 592 C CA . SER A 1 82 ? -4.643 -3.535 -0.925 1.00 89.94 82 SER A CA 1
ATOM 593 C C . SER A 1 82 ? -5.682 -2.439 -0.724 1.00 89.94 82 SER A C 1
ATOM 595 O O . SER A 1 82 ? -6.086 -2.207 0.410 1.00 89.94 82 SER A O 1
ATOM 597 N N . LEU A 1 83 ? -6.153 -1.784 -1.785 1.00 90.31 83 LEU A N 1
ATOM 598 C CA . LEU A 1 83 ? -7.170 -0.736 -1.683 1.00 90.31 83 LEU A CA 1
ATOM 599 C C . LEU A 1 83 ? -8.510 -1.285 -1.188 1.00 90.31 83 LEU A C 1
ATOM 601 O O . LEU A 1 83 ? -9.137 -0.659 -0.337 1.00 90.31 83 LEU A O 1
ATOM 605 N N . VAL A 1 84 ? -8.919 -2.469 -1.651 1.00 91.88 84 VAL A N 1
ATOM 606 C CA . VAL A 1 84 ? -10.140 -3.142 -1.179 1.00 91.88 84 VAL A CA 1
ATOM 607 C C . VAL A 1 84 ? -10.039 -3.468 0.312 1.00 91.88 84 VAL A C 1
ATOM 609 O O . VAL A 1 84 ? -10.947 -3.145 1.079 1.00 91.88 84 VAL A O 1
ATOM 612 N N . LEU A 1 85 ? -8.919 -4.051 0.751 1.00 89.62 85 LEU A N 1
ATOM 613 C CA . LEU A 1 85 ? -8.682 -4.359 2.164 1.00 89.62 85 LEU A CA 1
ATOM 614 C C . LEU A 1 85 ? -8.594 -3.085 3.017 1.00 89.62 85 LEU A C 1
ATOM 616 O O . LEU A 1 85 ? -9.088 -3.067 4.143 1.00 89.62 85 LEU A O 1
ATOM 620 N N . MET A 1 86 ? -7.998 -2.013 2.488 1.00 88.00 86 MET A N 1
ATOM 621 C CA . MET A 1 86 ? -7.885 -0.733 3.185 1.00 88.00 86 MET A CA 1
ATOM 622 C C . MET A 1 86 ? -9.252 -0.063 3.329 1.00 88.00 86 MET A C 1
ATOM 624 O O . MET A 1 86 ? -9.594 0.371 4.425 1.00 88.00 86 MET A O 1
ATOM 628 N N . GLY A 1 87 ? -10.061 -0.050 2.267 1.00 87.38 87 GLY A N 1
ATOM 629 C CA . GLY A 1 87 ? -11.436 0.444 2.296 1.00 87.38 87 GLY A CA 1
ATOM 630 C C . GLY A 1 87 ? -12.308 -0.347 3.271 1.00 87.38 87 GLY A C 1
ATOM 631 O O . GLY A 1 87 ? -12.956 0.242 4.134 1.00 87.38 87 GLY A O 1
ATOM 632 N N . GLY A 1 88 ? -12.256 -1.682 3.218 1.00 85.94 88 GLY A N 1
ATOM 633 C CA . GLY A 1 88 ? -12.960 -2.544 4.173 1.00 85.94 88 GLY A CA 1
ATOM 634 C C . GLY A 1 88 ? -12.496 -2.330 5.617 1.00 85.94 88 GLY A C 1
ATOM 635 O O . GLY A 1 88 ? -13.314 -2.212 6.528 1.00 85.94 88 GLY A O 1
ATOM 636 N N . GLY A 1 89 ? -11.185 -2.202 5.829 1.00 85.12 89 GLY A N 1
ATOM 637 C CA . GLY A 1 89 ? -10.603 -1.897 7.132 1.00 85.12 89 GLY A CA 1
ATOM 638 C C . GLY A 1 89 ? -11.050 -0.540 7.679 1.00 85.12 89 GLY A C 1
ATOM 639 O O . GLY A 1 89 ? -11.399 -0.451 8.853 1.00 85.12 89 GLY A O 1
ATOM 640 N N . MET A 1 90 ? -11.111 0.497 6.837 1.00 83.88 90 MET A N 1
ATOM 641 C CA . MET A 1 90 ? -11.616 1.822 7.214 1.00 83.88 90 MET A CA 1
ATOM 642 C C . MET A 1 90 ? -13.092 1.775 7.611 1.00 83.88 90 MET A C 1
ATOM 644 O O . MET A 1 90 ? -13.452 2.345 8.637 1.00 83.88 90 MET A O 1
ATOM 648 N N . VAL A 1 91 ? -13.933 1.051 6.865 1.00 86.31 91 VAL A N 1
ATOM 649 C CA . VAL A 1 91 ? -15.354 0.875 7.214 1.00 86.31 91 VAL A CA 1
ATOM 650 C C . VAL A 1 91 ? -15.503 0.223 8.590 1.00 86.31 91 VAL A C 1
ATOM 652 O O . VAL A 1 91 ? -16.280 0.704 9.413 1.00 86.31 91 VAL A O 1
ATOM 655 N N . LEU A 1 92 ? -14.740 -0.834 8.878 1.00 82.62 92 LEU A N 1
ATOM 656 C CA . LEU A 1 92 ? -14.776 -1.489 10.189 1.00 82.62 92 LEU A CA 1
ATOM 657 C C . LEU A 1 92 ? -14.239 -0.594 11.310 1.00 82.62 92 LEU A C 1
ATOM 659 O O . LEU A 1 92 ? -14.802 -0.579 12.395 1.00 82.62 92 LEU A O 1
ATOM 663 N N . LEU A 1 93 ? -13.186 0.188 11.061 1.00 79.25 93 LEU A N 1
ATOM 664 C CA . LEU A 1 93 ? -12.662 1.131 12.055 1.00 79.25 93 LEU A CA 1
ATOM 665 C C . LEU A 1 93 ? -13.645 2.260 12.376 1.00 79.25 93 LEU A C 1
ATOM 667 O O . LEU A 1 93 ? -13.686 2.707 13.518 1.00 79.25 93 LEU A O 1
ATOM 671 N N . VAL A 1 94 ? -14.425 2.718 11.394 1.00 81.44 94 VAL A N 1
ATOM 672 C CA . VAL A 1 94 ? -15.487 3.711 11.612 1.00 81.44 94 VAL A CA 1
ATOM 673 C C . VAL A 1 94 ? -16.647 3.105 12.406 1.00 81.44 94 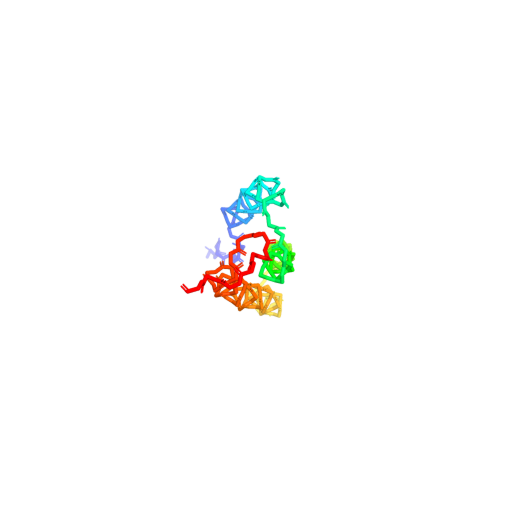VAL A C 1
ATOM 675 O O . VAL A 1 94 ? -17.204 3.785 13.261 1.00 81.44 94 VAL A O 1
ATOM 678 N N . ARG A 1 95 ? -16.997 1.836 12.158 1.00 79.06 95 ARG A N 1
ATOM 679 C CA . ARG A 1 95 ? -18.108 1.154 12.847 1.00 79.06 95 ARG A CA 1
ATOM 680 C C . ARG A 1 95 ? -17.765 0.712 14.273 1.00 79.06 95 ARG A C 1
ATOM 682 O O . ARG A 1 95 ? -18.566 0.933 15.172 1.00 79.06 95 ARG A O 1
ATOM 689 N N . ASP A 1 96 ? -16.586 0.128 14.476 1.00 71.12 96 ASP A N 1
ATOM 690 C CA . ASP A 1 96 ? -16.204 -0.551 15.727 1.00 71.12 96 ASP A CA 1
ATOM 691 C C . ASP A 1 96 ? -15.128 0.217 16.525 1.00 71.12 96 ASP A C 1
ATOM 693 O O . ASP A 1 96 ? -14.684 -0.201 17.597 1.00 71.12 96 ASP A O 1
ATOM 697 N N . GLY A 1 97 ? -14.654 1.346 15.996 1.00 64.06 97 GLY A N 1
ATOM 698 C CA . GLY A 1 97 ? -13.571 2.131 16.575 1.00 64.06 97 GLY A CA 1
ATOM 699 C C . GLY A 1 97 ? -12.174 1.488 16.437 1.00 64.06 97 GLY A C 1
ATOM 700 O O . GLY A 1 97 ? -12.020 0.283 16.218 1.00 64.06 97 GLY A O 1
ATOM 701 N N . PRO A 1 98 ? -11.099 2.279 16.615 1.00 61.28 98 PRO A N 1
ATOM 702 C CA . PRO A 1 98 ? -9.715 1.846 16.380 1.00 61.28 98 PRO A CA 1
ATOM 703 C C . PRO A 1 98 ? -9.150 0.808 17.362 1.00 61.28 98 PRO A C 1
ATOM 705 O O . PRO A 1 98 ? -8.062 0.274 17.137 1.00 61.28 98 PRO A O 1
ATOM 708 N N . VAL A 1 99 ? -9.879 0.501 18.438 1.00 62.00 99 VAL A N 1
ATOM 709 C CA . VAL A 1 99 ? -9.440 -0.410 19.508 1.00 62.00 99 VAL A CA 1
ATOM 710 C C . VAL A 1 99 ? -10.323 -1.668 19.599 1.00 62.00 99 VAL A C 1
ATOM 712 O O . VAL A 1 99 ? -10.145 -2.473 20.506 1.00 62.00 99 VAL A O 1
ATOM 715 N N . GLY A 1 100 ? -11.238 -1.898 18.646 1.00 58.19 100 GLY A N 1
ATOM 716 C CA . GLY A 1 100 ? -12.259 -2.949 18.779 1.00 58.19 100 GLY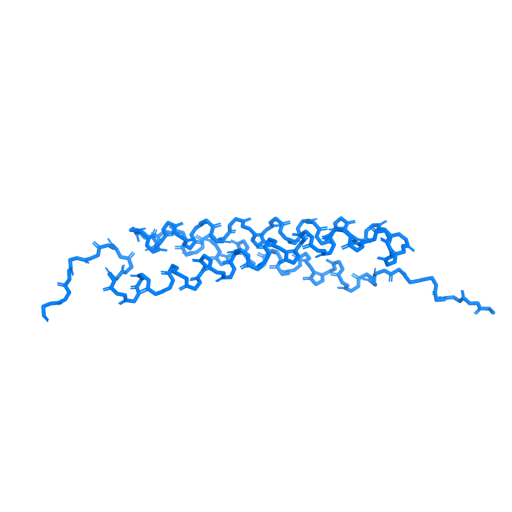 A CA 1
ATOM 717 C C . GLY A 1 100 ? -13.230 -2.624 19.917 1.00 58.19 100 GLY A C 1
ATOM 718 O O . GLY A 1 100 ? -13.498 -3.459 20.781 1.00 58.19 100 GLY A O 1
ATOM 719 N N . GLY A 1 101 ? -13.651 -1.359 19.972 1.00 50.41 101 GLY A N 1
ATOM 720 C CA . GLY A 1 101 ? -14.474 -0.817 21.038 1.00 50.41 101 GLY A CA 1
ATOM 721 C C . GLY A 1 101 ? -15.898 -1.347 20.951 1.00 50.41 101 GLY A C 1
ATOM 722 O O . GLY A 1 101 ? -16.466 -1.467 19.870 1.00 50.41 101 GLY A O 1
ATOM 723 N N . LYS A 1 102 ? -16.466 -1.668 22.118 1.00 53.50 102 LYS A N 1
ATOM 724 C CA . LYS A 1 102 ? -17.882 -2.013 22.282 1.00 53.50 102 LYS A CA 1
ATOM 725 C C . LYS A 1 102 ? -18.776 -1.019 21.520 1.00 53.50 102 LYS A C 1
ATOM 727 O O . LYS A 1 102 ? -18.439 0.168 21.505 1.00 53.50 102 LYS A O 1
ATOM 732 N N . PRO A 1 103 ? -19.897 -1.490 20.940 1.00 48.81 103 PRO A N 1
ATOM 733 C CA . PRO A 1 103 ? -20.806 -0.656 20.160 1.00 48.81 103 PRO A CA 1
ATOM 734 C C . PRO A 1 103 ? -21.173 0.607 20.941 1.00 48.81 103 PRO A C 1
ATOM 736 O O . PRO A 1 103 ? -21.492 0.529 22.130 1.00 48.81 103 PRO A O 1
ATOM 739 N N . GLN A 1 104 ? -21.082 1.763 20.280 1.00 49.38 104 GLN A N 1
ATOM 740 C CA . GLN A 1 104 ? -21.650 2.997 20.812 1.00 49.38 104 GLN A CA 1
ATOM 741 C C . GLN A 1 104 ? -23.168 2.802 20.913 1.00 49.38 104 GLN A C 1
ATOM 743 O O . GLN A 1 104 ? -23.790 2.342 19.953 1.00 49.38 104 GLN A O 1
ATOM 748 N N . ALA A 1 105 ? -23.692 3.043 22.118 1.00 45.84 105 ALA A N 1
ATOM 749 C CA . ALA A 1 105 ? -25.103 2.919 22.476 1.00 45.84 105 ALA A CA 1
ATOM 750 C C . ALA A 1 105 ? -25.979 3.936 21.737 1.00 45.84 105 ALA A C 1
ATOM 752 O O . ALA A 1 105 ? -25.479 5.056 21.482 1.00 45.84 105 ALA A O 1
#

Organism: NCBI:txid144022

Secondary structure (DSSP, 8-state):
---------HHHHHHHHHHHHHHHHHHHHHTTT--HHHHHHHHHHHHHHHHHHHHHHHHTT-SSHHHHHHHHHHHHHHHHHHHHHHHHHHHHHHHHTTTT-----

Radius of gyration: 17.81 Å; chains: 1; bounding box: 43×18×58 Å

Foldseek 3Di:
DCPPQPQVDPVQLVVLVVVLVVLVVVCVVCLVQAADPLSVLLVVLSVLQNVLSVLVNVLSVDRDPVVSVVSNVSSVVSNVSSVVSNVVSVVCCVQCNRHSHDGDD

Sequence (105 aa):
MDASKEILTPAFQILTGLGFMLFLLVMLRIRAVLRGAGGMLLKLAMLGIPLGFLILAQAGREYSLGGAAGLLLAAGGCFFVSLVLMGGGMVLLVRDGPVGGKPQA